Protein AF-A0A370KHI0-F1 (afdb_monomer_lite)

Organism: NCBI:txid1120045

InterPro domains:
  IPR005148 Arginyl tRNA synthetase N-terminal domain [PF03485] (9-69)
  IPR005148 Arginyl tRNA synthetase N-terminal domain [SM01016] (1-69)
  IPR036695 Arginyl tRNA synthetase N-terminal domain superfamily [G3DSA:3.30.1360.70] (1-83)
  IPR036695 Arginyl tRNA synthetase N-terminal domain superfamily [SSF55190] (9-79)

Secondary structure (DSSP, 8-state):
-------PPP-EE-SSGGG-SEEE-THHHHHHHHT--HHHHHHHHHHHH-STTEEEEEEETTTEEEEEE-TT-GGGG--GGG--PPP-

Radius of gyration: 14.06 Å; chains: 1; bounding box: 33×37×33 Å

Sequence (88 aa):
MKLTARAAPSIVCSATPEFGDLQCNDMIRLAKSAGRDPRVLAAEVAEVAQNALFEDVSVAGPGSVDFRLTNATPWRQAPSLLIRRSPP

pLDDT: mean 79.81, std 19.54, range [31.31, 95.81]

Structure (mmCIF, N/CA/C/O backbone):
data_AF-A0A370KHI0-F1
#
_entry.id   AF-A0A370KHI0-F1
#
loop_
_atom_site.group_PDB
_atom_site.id
_atom_site.type_symbol
_atom_site.label_atom_id
_atom_site.label_alt_id
_atom_site.label_comp_id
_atom_site.label_asym_id
_atom_site.label_entity_id
_atom_site.label_seq_id
_atom_site.pdbx_PDB_ins_code
_atom_site.Cartn_x
_atom_site.Cartn_y
_atom_site.Cartn_z
_atom_site.occupancy
_atom_site.B_iso_or_equiv
_atom_site.auth_seq_id
_atom_site.auth_comp_id
_atom_site.auth_asym_id
_atom_site.auth_atom_id
_atom_site.pdbx_PDB_model_num
ATOM 1 N N . MET A 1 1 ? -20.801 -8.008 3.170 1.00 35.22 1 MET A N 1
ATOM 2 C CA . MET A 1 1 ? -20.049 -6.835 3.668 1.00 35.22 1 MET A CA 1
ATOM 3 C C . MET A 1 1 ? -20.225 -5.693 2.675 1.00 35.22 1 MET A C 1
ATOM 5 O O . MET A 1 1 ? -19.730 -5.800 1.564 1.00 35.22 1 MET A O 1
ATOM 9 N N . LYS A 1 2 ? -21.013 -4.660 3.005 1.00 33.38 2 LYS A N 1
ATOM 10 C CA . LYS A 1 2 ? -21.180 -3.478 2.142 1.00 33.38 2 LYS A CA 1
ATOM 11 C C . LYS A 1 2 ? -20.126 -2.451 2.547 1.00 33.38 2 LYS A C 1
ATOM 13 O O . LYS A 1 2 ? -20.237 -1.862 3.616 1.00 33.38 2 LYS A O 1
ATOM 18 N N . LEU A 1 3 ? -19.106 -2.264 1.716 1.00 39.31 3 LEU A N 1
ATOM 19 C CA . LEU A 1 3 ? -18.111 -1.211 1.892 1.00 39.31 3 LEU A CA 1
ATOM 20 C C . LEU A 1 3 ? -18.756 0.135 1.500 1.00 39.31 3 LEU A C 1
ATOM 22 O O . LEU A 1 3 ? -18.613 0.609 0.378 1.00 39.31 3 LEU A O 1
ATOM 26 N N . THR A 1 4 ? -19.555 0.735 2.384 1.00 41.09 4 THR A N 1
ATOM 27 C CA . T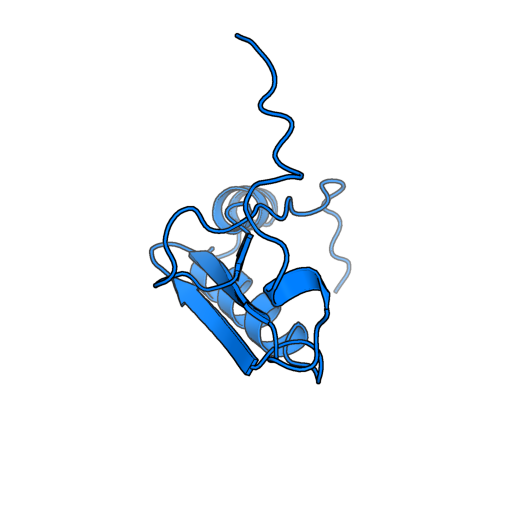HR A 1 4 ? -20.101 2.086 2.174 1.00 41.09 4 THR A CA 1
ATOM 28 C C . THR A 1 4 ? -19.086 3.127 2.632 1.00 41.09 4 THR A C 1
ATOM 30 O O . THR A 1 4 ? -19.259 3.764 3.664 1.00 41.09 4 THR A O 1
ATOM 33 N N . ALA A 1 5 ? -18.023 3.309 1.853 1.00 46.06 5 ALA A N 1
ATOM 34 C CA . ALA A 1 5 ? -17.195 4.504 1.915 1.00 46.06 5 ALA A CA 1
ATOM 35 C C . ALA A 1 5 ? -17.121 5.074 0.498 1.00 46.06 5 ALA A C 1
ATOM 37 O O . ALA A 1 5 ? -16.441 4.549 -0.377 1.00 46.06 5 ALA A O 1
ATOM 38 N N . ARG A 1 6 ? -17.878 6.148 0.258 1.00 50.28 6 ARG A N 1
ATOM 39 C CA . ARG A 1 6 ? -17.914 6.917 -0.995 1.00 50.28 6 ARG A CA 1
ATOM 40 C C . ARG A 1 6 ? -16.645 7.772 -1.133 1.00 50.28 6 ARG A C 1
ATOM 42 O O . ARG A 1 6 ? -16.712 8.982 -1.299 1.00 50.28 6 ARG A O 1
ATOM 49 N N . ALA A 1 7 ? -15.483 7.148 -0.995 1.00 57.28 7 ALA A N 1
ATOM 50 C CA . ALA A 1 7 ? -14.189 7.750 -1.258 1.00 57.28 7 ALA A CA 1
ATOM 51 C C . ALA A 1 7 ? -13.335 6.682 -1.936 1.00 57.28 7 ALA A C 1
ATOM 53 O O . ALA A 1 7 ? -12.892 5.740 -1.283 1.00 57.28 7 ALA A O 1
ATOM 54 N N . ALA A 1 8 ? -13.157 6.813 -3.250 1.00 67.38 8 ALA A N 1
ATOM 55 C CA . ALA A 1 8 ? -12.228 5.962 -3.973 1.00 67.38 8 ALA A CA 1
ATOM 56 C C . ALA A 1 8 ? -10.821 6.149 -3.371 1.00 67.38 8 ALA A C 1
ATOM 58 O O . ALA A 1 8 ? -10.443 7.295 -3.099 1.00 67.38 8 ALA A O 1
ATOM 59 N N . PRO A 1 9 ? -10.071 5.065 -3.112 1.00 78.50 9 PRO A N 1
ATOM 60 C CA . PRO A 1 9 ? -8.675 5.182 -2.720 1.00 78.50 9 PRO A CA 1
ATOM 61 C C . PRO A 1 9 ? -7.894 5.884 -3.836 1.00 78.50 9 PRO A C 1
ATOM 63 O O . PRO A 1 9 ? -8.068 5.579 -5.016 1.00 78.50 9 PRO A O 1
ATOM 66 N N . SER A 1 10 ? -7.050 6.838 -3.463 1.00 85.12 10 SER A N 1
ATOM 67 C CA . SER A 1 10 ? -6.100 7.463 -4.371 1.00 85.12 10 SER A CA 1
ATOM 68 C C . SER A 1 10 ? -4.884 6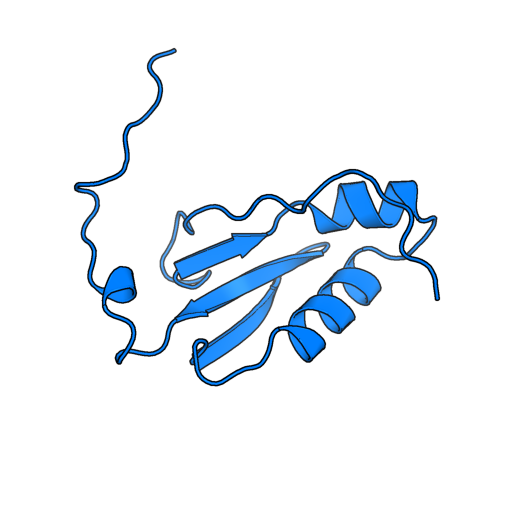.559 -4.549 1.00 85.12 10 SER A C 1
ATOM 70 O O . SER A 1 10 ? -4.362 5.990 -3.585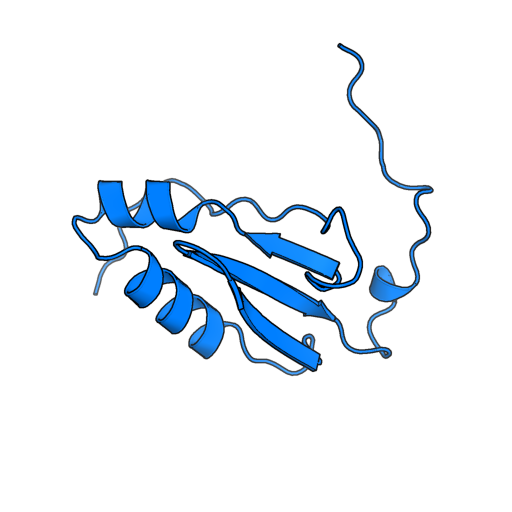 1.00 85.12 10 SER A O 1
ATOM 72 N N . ILE A 1 11 ? -4.459 6.422 -5.803 1.00 89.44 11 ILE A N 1
ATOM 73 C CA . ILE A 1 11 ? -3.227 5.741 -6.190 1.00 89.44 11 ILE A CA 1
ATOM 74 C C . ILE A 1 11 ? -2.281 6.803 -6.734 1.00 89.44 11 ILE A C 1
ATOM 76 O O . ILE A 1 11 ? -2.665 7.601 -7.591 1.00 89.44 11 ILE A O 1
ATOM 80 N N . VAL A 1 12 ? -1.058 6.827 -6.217 1.00 88.25 12 VAL A N 1
ATOM 81 C CA . VAL A 1 12 ? -0.004 7.762 -6.625 1.00 88.25 12 VAL A CA 1
ATOM 82 C C . VAL A 1 12 ? 1.224 6.986 -7.076 1.00 88.25 12 VAL A C 1
ATOM 84 O O . VAL A 1 12 ? 1.425 5.861 -6.631 1.00 88.25 12 VAL A O 1
ATOM 87 N N . CYS A 1 13 ? 2.057 7.570 -7.936 1.00 88.38 13 CYS A N 1
ATOM 88 C CA . CYS A 1 13 ? 3.362 6.982 -8.231 1.00 88.38 13 CYS A CA 1
ATOM 89 C C . CYS A 1 13 ? 4.246 7.016 -6.982 1.00 88.38 13 CYS A C 1
ATOM 91 O O . CYS A 1 13 ? 4.294 8.036 -6.285 1.00 88.38 13 CYS A O 1
ATOM 93 N N . SER A 1 14 ? 4.968 5.928 -6.738 1.00 86.62 14 SER A N 1
ATOM 94 C CA . SER A 1 14 ? 5.954 5.859 -5.664 1.00 86.62 14 SER A CA 1
ATOM 95 C C . SER A 1 14 ? 7.061 6.890 -5.898 1.00 86.62 14 SER A C 1
ATOM 97 O O . SER A 1 14 ? 7.562 7.051 -7.012 1.00 86.62 14 SER A O 1
ATOM 99 N N . ALA A 1 15 ? 7.456 7.605 -4.843 1.00 79.94 15 ALA A N 1
ATOM 100 C CA . ALA A 1 15 ? 8.537 8.592 -4.926 1.00 79.94 15 ALA A CA 1
ATOM 101 C C . ALA A 1 15 ? 9.932 7.943 -4.950 1.00 79.94 15 ALA A C 1
ATOM 103 O O . ALA A 1 15 ? 10.879 8.535 -5.472 1.00 79.94 15 ALA A O 1
ATOM 104 N N . THR A 1 16 ? 10.043 6.729 -4.403 1.00 83.31 16 THR A N 1
ATOM 105 C CA . THR A 1 16 ? 11.295 5.981 -4.262 1.00 83.31 16 THR A CA 1
ATOM 106 C C . THR A 1 16 ? 11.104 4.550 -4.779 1.00 83.31 16 THR A C 1
ATOM 108 O O . THR A 1 16 ? 10.096 3.932 -4.431 1.00 83.31 16 THR A O 1
ATOM 111 N N . PRO A 1 17 ? 12.060 3.978 -5.544 1.00 83.94 17 PRO A N 1
ATOM 112 C CA . PRO A 1 17 ? 11.934 2.629 -6.119 1.00 83.94 17 PRO A CA 1
ATOM 113 C C . PRO A 1 17 ? 11.763 1.486 -5.103 1.00 83.94 17 PRO A C 1
ATOM 115 O O . PRO A 1 17 ? 11.323 0.389 -5.461 1.00 83.94 17 PRO A O 1
ATOM 118 N N . GLU A 1 18 ? 12.139 1.711 -3.842 1.00 86.88 18 GLU A N 1
ATOM 119 C CA . GLU A 1 18 ? 11.954 0.749 -2.750 1.00 86.88 18 GLU A CA 1
ATOM 120 C C . GLU A 1 18 ? 10.471 0.469 -2.460 1.00 86.88 18 GLU A C 1
ATOM 122 O O . GLU A 1 18 ? 10.128 -0.675 -2.177 1.00 86.88 18 GLU A O 1
ATOM 127 N N . PHE A 1 19 ? 9.588 1.452 -2.669 1.00 86.94 19 PHE A N 1
ATOM 128 C CA . PHE A 1 19 ? 8.136 1.337 -2.472 1.00 86.94 19 PHE A CA 1
ATOM 129 C C . PHE A 1 19 ? 7.382 0.886 -3.735 1.00 86.94 19 PHE A C 1
ATOM 131 O O . PHE A 1 19 ? 6.191 1.151 -3.894 1.00 86.94 19 PHE A O 1
ATOM 138 N N . GLY A 1 20 ? 8.078 0.270 -4.690 1.00 89.81 20 GLY A N 1
ATOM 139 C CA . GLY A 1 20 ? 7.481 -0.170 -5.951 1.00 89.81 20 GLY A CA 1
ATOM 140 C C . GLY A 1 20 ? 7.215 0.981 -6.921 1.00 89.81 20 GLY A C 1
ATOM 141 O O . GLY A 1 20 ? 7.959 1.959 -6.954 1.00 89.81 20 GLY A O 1
ATOM 142 N N . ASP A 1 21 ? 6.170 0.831 -7.729 1.00 90.19 21 ASP A N 1
ATOM 143 C CA . ASP A 1 21 ? 5.802 1.765 -8.795 1.00 90.19 21 ASP A CA 1
ATOM 144 C C . ASP A 1 21 ? 4.621 2.660 -8.395 1.00 90.19 21 ASP A C 1
ATOM 146 O O . ASP A 1 21 ? 4.560 3.828 -8.791 1.00 90.19 21 ASP A O 1
ATOM 150 N N . LEU A 1 22 ? 3.683 2.128 -7.603 1.00 90.88 22 LEU A N 1
ATOM 151 C CA . LEU A 1 22 ? 2.487 2.831 -7.144 1.00 90.88 22 LEU A CA 1
ATOM 152 C C . LEU A 1 22 ? 2.282 2.635 -5.638 1.00 90.88 22 LEU A C 1
ATOM 154 O O . LEU A 1 22 ? 2.607 1.582 -5.099 1.00 90.88 22 LEU A O 1
ATOM 158 N N . GLN A 1 23 ? 1.651 3.605 -4.976 1.00 92.06 23 GLN A N 1
ATOM 159 C CA . GLN A 1 23 ? 1.256 3.510 -3.568 1.00 92.06 23 GLN A CA 1
ATOM 160 C C . GLN A 1 23 ? -0.191 3.948 -3.357 1.00 92.06 23 GLN A C 1
ATOM 162 O O . GLN A 1 23 ? -0.691 4.866 -4.014 1.00 92.06 23 GLN A O 1
ATOM 167 N N . CYS A 1 24 ? -0.838 3.344 -2.363 1.00 93.25 24 CYS A N 1
ATOM 168 C CA . CYS A 1 24 ? -2.082 3.818 -1.777 1.00 93.25 24 CYS A CA 1
ATOM 169 C C . CYS A 1 24 ? -1.871 4.181 -0.305 1.00 93.25 24 CYS A C 1
ATOM 171 O O . CYS A 1 24 ? -1.671 3.311 0.541 1.00 93.25 24 CYS A O 1
ATOM 173 N N . ASN A 1 25 ? -1.987 5.470 0.017 1.00 92.38 25 ASN A N 1
ATOM 174 C CA . ASN A 1 25 ? -1.775 5.992 1.374 1.00 92.38 2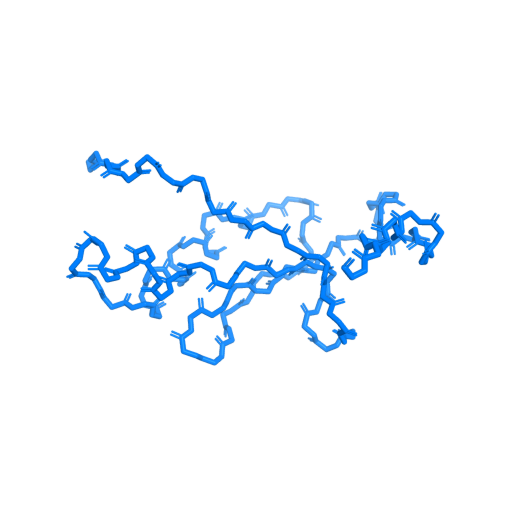5 ASN A CA 1
ATOM 175 C C . ASN A 1 25 ? -3.088 6.258 2.133 1.00 92.38 25 ASN A C 1
ATOM 177 O O . ASN A 1 25 ? -3.091 6.769 3.252 1.00 92.38 25 ASN A O 1
ATOM 181 N N . ASP A 1 26 ? -4.228 5.914 1.530 1.00 92.94 26 ASP A N 1
ATOM 182 C CA . ASP A 1 26 ? -5.553 6.245 2.055 1.00 92.94 26 ASP A CA 1
ATOM 183 C C . ASP A 1 26 ? -6.055 5.292 3.147 1.00 92.94 26 ASP A C 1
ATOM 185 O O . ASP A 1 26 ? -7.076 5.584 3.776 1.00 92.94 26 ASP A O 1
ATOM 189 N N . MET A 1 27 ? -5.370 4.173 3.415 1.00 93.62 27 MET A N 1
ATOM 190 C CA . MET A 1 27 ? -5.892 3.142 4.323 1.00 93.62 27 MET A CA 1
ATOM 191 C C . MET A 1 27 ? -6.124 3.660 5.736 1.00 93.62 27 MET A C 1
ATOM 193 O O . MET A 1 27 ? -7.114 3.284 6.348 1.00 93.62 27 MET A O 1
ATOM 197 N N . ILE A 1 28 ? -5.295 4.575 6.246 1.00 92.06 28 ILE A N 1
ATOM 198 C CA . ILE A 1 28 ? -5.513 5.176 7.572 1.00 92.06 28 ILE A CA 1
ATOM 199 C C . ILE A 1 28 ? -6.844 5.933 7.606 1.00 92.06 28 ILE A C 1
ATOM 201 O O . ILE A 1 28 ? -7.656 5.753 8.516 1.00 92.06 28 ILE A O 1
ATOM 205 N N . ARG A 1 29 ? -7.092 6.774 6.595 1.00 92.81 29 ARG A N 1
ATOM 206 C CA . ARG A 1 29 ? -8.316 7.577 6.488 1.00 92.81 29 ARG A CA 1
ATOM 207 C C . ARG A 1 29 ? -9.542 6.685 6.291 1.00 92.81 29 ARG A C 1
ATOM 209 O O . ARG A 1 29 ? -10.560 6.895 6.952 1.00 92.81 29 ARG A O 1
ATOM 216 N N . LEU A 1 30 ? -9.438 5.692 5.409 1.00 90.50 30 LEU A N 1
ATOM 217 C CA . LEU A 1 30 ? -10.513 4.747 5.113 1.00 90.50 30 LEU A CA 1
ATOM 218 C C . LEU A 1 30 ? -10.831 3.864 6.325 1.00 90.50 30 LEU A C 1
ATOM 220 O O . LEU A 1 30 ? -11.995 3.762 6.710 1.00 90.50 30 LEU A O 1
ATOM 224 N N . ALA A 1 31 ? -9.817 3.311 6.988 1.00 92.00 31 ALA A N 1
ATOM 225 C CA . ALA A 1 31 ? -9.981 2.496 8.186 1.00 92.00 31 ALA A CA 1
ATOM 226 C C . ALA A 1 31 ? -10.597 3.296 9.336 1.00 92.00 31 ALA A C 1
ATOM 228 O O . ALA A 1 31 ? -11.540 2.815 9.961 1.00 92.00 31 ALA A O 1
ATOM 229 N N . LYS A 1 32 ? -10.176 4.554 9.539 1.00 90.88 32 LYS A N 1
ATOM 230 C CA . LYS A 1 32 ? -10.807 5.457 10.514 1.00 90.88 32 LYS A CA 1
ATOM 231 C C . LYS A 1 32 ? -12.298 5.645 10.231 1.00 90.88 32 LYS A C 1
ATOM 233 O O . LYS A 1 32 ? -13.101 5.554 11.152 1.00 90.88 32 LYS A O 1
ATOM 238 N N . SER A 1 33 ? -12.677 5.877 8.972 1.00 89.31 33 SER A N 1
ATOM 239 C CA . SER A 1 33 ? -14.091 6.031 8.594 1.00 89.31 33 SER A CA 1
ATOM 240 C C . SER A 1 33 ? -14.915 4.751 8.775 1.00 89.31 33 SER A C 1
ATOM 242 O O . SER A 1 33 ? -16.120 4.823 8.992 1.00 89.31 33 SER A O 1
ATOM 244 N N . ALA A 1 34 ? -14.258 3.591 8.718 1.00 88.31 34 ALA A N 1
ATOM 245 C CA . ALA A 1 34 ? -14.873 2.280 8.871 1.00 88.31 34 ALA A CA 1
ATOM 246 C C . ALA A 1 34 ? -14.778 1.715 10.303 1.00 88.31 34 ALA A C 1
ATOM 248 O O . ALA A 1 34 ? -15.297 0.629 10.548 1.00 88.31 34 ALA A O 1
ATOM 249 N N . GLY A 1 35 ? -14.106 2.404 11.236 1.00 92.56 35 GLY A N 1
ATOM 250 C CA . GLY A 1 35 ? -13.846 1.896 12.589 1.00 92.56 35 GLY A CA 1
ATOM 251 C C . GLY A 1 35 ? -12.952 0.650 12.618 1.00 92.56 35 GLY A C 1
ATOM 252 O O . GLY A 1 35 ? -13.146 -0.224 13.458 1.00 92.56 35 GLY A O 1
ATOM 253 N N . ARG A 1 36 ? -12.011 0.533 11.674 1.00 93.00 36 ARG A N 1
ATOM 254 C CA . ARG A 1 36 ? -11.131 -0.633 11.497 1.00 93.00 36 ARG A CA 1
ATOM 255 C C . ARG A 1 36 ? -9.677 -0.296 11.819 1.00 93.00 36 ARG A C 1
ATOM 257 O O . ARG A 1 36 ? -9.288 0.871 11.799 1.00 93.00 36 ARG A O 1
ATOM 264 N N . ASP A 1 37 ? -8.869 -1.329 12.049 1.00 94.75 37 ASP A N 1
ATOM 265 C CA . ASP A 1 37 ? -7.413 -1.189 12.089 1.00 94.75 37 ASP A CA 1
ATOM 266 C C . ASP A 1 37 ? -6.858 -0.919 10.668 1.00 94.75 37 ASP A C 1
ATOM 268 O O . ASP A 1 37 ? -7.181 -1.669 9.738 1.00 94.75 37 ASP A O 1
ATOM 272 N N . PRO A 1 38 ? -6.046 0.138 10.469 1.00 94.56 38 PRO A N 1
ATOM 273 C CA . PRO A 1 38 ? -5.487 0.479 9.162 1.00 94.56 38 PRO A CA 1
ATOM 274 C C . PRO A 1 38 ? -4.600 -0.595 8.536 1.00 94.56 38 PRO A C 1
ATOM 276 O O . PRO A 1 38 ? -4.657 -0.777 7.322 1.00 94.56 38 PRO A O 1
ATOM 279 N N . ARG A 1 39 ? -3.800 -1.316 9.332 1.00 95.50 39 ARG A N 1
ATOM 280 C CA . ARG A 1 39 ? -2.924 -2.376 8.817 1.00 95.50 39 ARG A CA 1
ATOM 281 C C . ARG A 1 39 ? -3.716 -3.599 8.402 1.00 95.50 39 ARG A C 1
ATOM 283 O O . ARG A 1 39 ? -3.407 -4.178 7.368 1.00 95.50 39 ARG A O 1
ATOM 290 N N . VAL A 1 40 ? -4.742 -3.966 9.166 1.00 95.38 40 VAL A N 1
ATOM 291 C CA . VAL A 1 40 ? -5.642 -5.063 8.786 1.00 95.38 40 VAL A CA 1
ATOM 292 C C . VAL A 1 40 ? -6.355 -4.730 7.476 1.00 95.38 40 VAL A C 1
ATOM 294 O O . VAL A 1 40 ? -6.373 -5.555 6.567 1.00 95.38 40 VAL A O 1
ATOM 297 N N . LEU A 1 41 ? -6.879 -3.506 7.335 1.00 94.44 41 LEU A N 1
ATOM 298 C CA . LEU A 1 41 ? -7.500 -3.073 6.080 1.00 94.44 41 LEU A CA 1
ATOM 299 C C . LEU A 1 41 ? -6.501 -3.090 4.912 1.00 94.44 41 LEU A C 1
ATOM 301 O O . LEU A 1 41 ? -6.841 -3.566 3.833 1.00 94.44 41 LEU A O 1
ATOM 305 N N . ALA A 1 42 ? -5.283 -2.590 5.123 1.00 95.50 42 ALA A N 1
ATOM 306 C CA . ALA A 1 42 ? -4.237 -2.586 4.105 1.00 95.50 42 ALA A CA 1
ATOM 307 C C . ALA A 1 42 ? -3.854 -4.008 3.663 1.00 95.50 42 ALA A C 1
ATOM 309 O O . ALA A 1 42 ? -3.690 -4.244 2.471 1.00 95.50 42 ALA A O 1
ATOM 310 N N . ALA A 1 43 ? -3.764 -4.957 4.600 1.00 95.81 43 ALA A N 1
ATOM 311 C CA . ALA A 1 43 ? -3.445 -6.354 4.309 1.00 95.81 43 ALA A CA 1
ATOM 312 C C . ALA A 1 43 ? -4.532 -7.032 3.466 1.00 95.81 43 ALA A C 1
ATOM 314 O O . ALA A 1 43 ? -4.212 -7.673 2.471 1.00 95.81 43 ALA A O 1
ATOM 315 N N . GLU A 1 44 ? -5.808 -6.826 3.801 1.00 95.00 44 GLU A N 1
ATOM 316 C CA . GLU A 1 44 ? -6.926 -7.338 2.995 1.00 95.00 44 GLU A CA 1
ATOM 317 C C . GLU A 1 44 ? -6.924 -6.753 1.579 1.00 95.00 44 GLU A C 1
ATOM 319 O O . GLU A 1 44 ? -7.154 -7.464 0.603 1.00 95.00 44 GLU A O 1
ATOM 324 N N . VAL A 1 45 ? -6.660 -5.449 1.454 1.00 93.00 45 VAL A N 1
ATOM 325 C CA . VAL A 1 45 ? -6.559 -4.796 0.143 1.00 93.00 45 VAL A CA 1
ATOM 326 C C . VAL A 1 45 ? -5.383 -5.359 -0.647 1.00 93.00 45 VAL A C 1
ATOM 328 O O . VAL A 1 45 ? -5.550 -5.648 -1.829 1.00 93.00 45 VAL A O 1
ATOM 331 N N . ALA A 1 46 ? -4.223 -5.537 -0.012 1.00 94.56 46 ALA A N 1
ATOM 332 C CA . ALA A 1 46 ? -3.044 -6.109 -0.649 1.00 94.56 46 ALA A CA 1
ATOM 333 C C . ALA A 1 46 ? -3.320 -7.530 -1.154 1.00 94.56 46 ALA A C 1
ATOM 335 O O . ALA A 1 46 ? -3.023 -7.824 -2.306 1.00 94.56 46 ALA A O 1
ATOM 336 N N . GLU A 1 47 ? -3.953 -8.374 -0.336 1.00 94.69 47 GLU A N 1
ATOM 337 C CA . GLU A 1 47 ? -4.324 -9.746 -0.694 1.00 94.69 47 GLU A CA 1
ATOM 338 C C . GLU A 1 47 ? -5.270 -9.787 -1.902 1.00 94.69 47 GLU A C 1
ATOM 340 O O . GLU A 1 47 ? -5.017 -10.507 -2.865 1.00 94.69 47 GLU A O 1
ATOM 345 N N . VAL A 1 48 ? -6.327 -8.969 -1.894 1.00 93.19 48 VAL A N 1
ATOM 346 C CA . VAL A 1 48 ? -7.307 -8.918 -2.993 1.00 93.19 48 VAL A CA 1
ATOM 347 C C . VAL A 1 48 ? -6.715 -8.305 -4.264 1.00 93.19 48 VAL A C 1
ATOM 349 O O . VAL A 1 48 ? -7.140 -8.640 -5.370 1.00 93.19 48 VAL A O 1
ATOM 352 N N . ALA A 1 49 ? -5.752 -7.395 -4.131 1.00 91.12 49 ALA A N 1
ATOM 353 C CA . ALA A 1 49 ? -5.129 -6.738 -5.270 1.00 91.12 49 ALA A CA 1
ATOM 354 C C . ALA A 1 49 ? -4.119 -7.626 -6.010 1.00 91.12 49 ALA A C 1
ATOM 356 O O . ALA A 1 49 ? -3.812 -7.313 -7.163 1.00 91.12 49 ALA A O 1
ATOM 357 N N . GLN A 1 50 ? -3.634 -8.716 -5.402 1.00 90.62 50 GLN A N 1
ATOM 358 C CA . GLN A 1 50 ? -2.716 -9.658 -6.049 1.00 90.62 50 GLN A CA 1
ATOM 359 C C . GLN A 1 50 ? -3.308 -10.180 -7.365 1.00 90.62 50 GLN A C 1
ATOM 361 O O . GLN A 1 50 ? -4.340 -10.849 -7.393 1.00 90.62 50 GLN A O 1
ATOM 366 N N . ASN A 1 51 ? -2.653 -9.866 -8.482 1.00 90.56 51 ASN A N 1
ATOM 367 C CA . ASN A 1 51 ? -3.029 -10.343 -9.810 1.00 90.56 51 ASN A CA 1
ATOM 368 C C . ASN A 1 51 ? -1.833 -10.240 -10.775 1.00 90.56 51 ASN A C 1
ATOM 370 O O . ASN A 1 51 ? -0.790 -9.701 -10.422 1.00 90.56 51 ASN A O 1
ATOM 374 N N . ALA A 1 52 ? -1.994 -10.714 -12.014 1.00 89.94 52 ALA A N 1
ATOM 375 C CA . ALA A 1 52 ? -0.916 -10.791 -13.009 1.00 89.94 52 ALA A CA 1
ATOM 376 C C . ALA A 1 52 ? -0.278 -9.440 -13.420 1.00 89.94 52 ALA A C 1
ATOM 378 O O . ALA A 1 52 ? 0.752 -9.433 -14.095 1.00 89.94 52 ALA A O 1
ATOM 379 N N . LEU A 1 53 ? -0.870 -8.299 -13.049 1.00 87.94 53 LEU A N 1
ATOM 380 C CA . LEU A 1 53 ? -0.298 -6.968 -13.276 1.00 87.94 53 LEU A CA 1
ATOM 381 C C . LEU A 1 53 ? 0.812 -6.622 -12.280 1.00 87.94 53 LEU A C 1
ATOM 383 O O . LEU A 1 53 ? 1.670 -5.801 -12.607 1.00 87.94 53 LEU A O 1
ATOM 387 N N . PHE A 1 54 ? 0.809 -7.233 -11.094 1.00 91.69 54 PHE A N 1
ATOM 388 C CA . PHE A 1 54 ? 1.732 -6.904 -10.015 1.00 91.69 54 PHE A CA 1
ATOM 389 C C . PHE A 1 54 ? 2.736 -8.035 -9.785 1.00 91.69 54 PHE A C 1
ATOM 391 O O . PHE A 1 54 ? 2.366 -9.202 -9.707 1.00 91.69 54 PHE A O 1
ATOM 398 N N . GLU A 1 55 ? 4.018 -7.681 -9.703 1.00 93.44 55 GLU A N 1
ATOM 399 C CA . GLU A 1 55 ? 5.070 -8.597 -9.253 1.00 93.44 55 GLU A CA 1
ATOM 400 C C . GLU A 1 55 ? 5.138 -8.677 -7.726 1.00 93.44 55 GLU A C 1
ATOM 402 O O . GLU A 1 55 ? 5.526 -9.710 -7.188 1.00 93.44 55 GLU A O 1
ATOM 407 N N . ASP A 1 56 ? 4.729 -7.608 -7.039 1.00 94.00 56 ASP A N 1
ATOM 408 C CA . ASP A 1 56 ? 4.576 -7.571 -5.588 1.00 94.00 56 ASP A CA 1
ATOM 409 C C . ASP A 1 56 ? 3.470 -6.584 -5.187 1.00 94.00 56 ASP A C 1
ATOM 411 O O . ASP A 1 56 ? 3.296 -5.536 -5.817 1.00 94.00 56 ASP A O 1
ATOM 415 N N . VAL A 1 57 ? 2.748 -6.916 -4.117 1.00 95.69 57 VAL A N 1
ATOM 416 C CA . VAL A 1 57 ? 1.835 -6.000 -3.423 1.00 95.69 57 VAL A CA 1
ATOM 417 C C . VAL A 1 57 ? 2.057 -6.177 -1.930 1.00 95.69 57 VAL A C 1
ATOM 419 O O . VAL A 1 57 ? 1.775 -7.243 -1.378 1.00 95.69 57 VAL A O 1
ATOM 422 N N . SER A 1 58 ? 2.556 -5.137 -1.271 1.00 95.25 58 SER A N 1
ATOM 423 C CA . SER A 1 58 ? 3.019 -5.211 0.113 1.00 95.25 58 SER A CA 1
ATOM 424 C C . SER A 1 58 ? 2.462 -4.081 0.974 1.00 95.25 58 SER A C 1
ATOM 426 O O . SER A 1 58 ? 2.0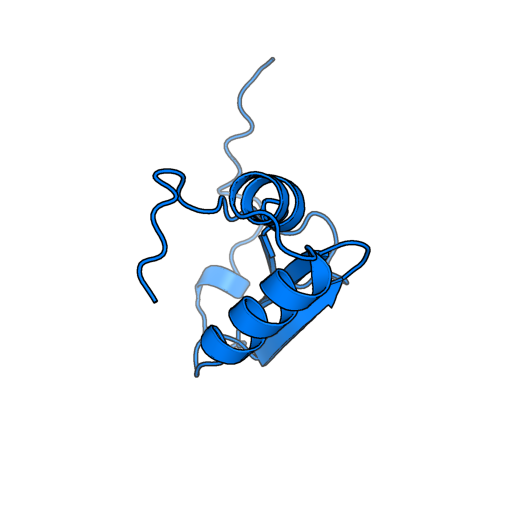64 -3.022 0.494 1.00 95.25 58 SER A O 1
ATOM 428 N N . VAL A 1 59 ? 2.374 -4.331 2.283 1.00 95.50 59 VAL A N 1
ATOM 429 C CA . VAL A 1 59 ? 1.896 -3.345 3.258 1.00 95.50 59 VAL A CA 1
ATOM 430 C C . VAL A 1 59 ? 3.087 -2.717 3.963 1.00 95.50 59 VAL A C 1
ATOM 432 O O . VAL A 1 59 ? 3.870 -3.412 4.613 1.00 95.50 59 VAL A O 1
ATOM 435 N N . ALA A 1 60 ? 3.180 -1.394 3.897 1.00 91.88 60 ALA A N 1
ATOM 436 C CA . ALA A 1 60 ? 4.237 -0.614 4.514 1.00 91.88 60 ALA A CA 1
ATOM 437 C C . ALA A 1 60 ? 3.719 0.265 5.660 1.00 91.88 60 ALA A C 1
ATOM 439 O O . ALA A 1 60 ? 2.574 0.735 5.693 1.00 91.88 60 ALA A O 1
ATOM 440 N N . GLY A 1 61 ? 4.610 0.515 6.624 1.00 88.62 61 GLY A N 1
ATOM 441 C CA . GLY A 1 61 ? 4.382 1.472 7.702 1.00 88.62 61 GLY A CA 1
ATOM 442 C C . GLY A 1 61 ? 3.049 1.244 8.438 1.00 88.62 61 GLY A C 1
ATOM 443 O O . GLY A 1 61 ? 2.742 0.103 8.798 1.00 88.62 61 GLY A O 1
ATOM 444 N N . PRO A 1 62 ? 2.266 2.301 8.711 1.00 90.25 62 PRO A N 1
ATOM 445 C CA . PRO A 1 62 ? 0.995 2.216 9.433 1.00 90.25 62 PRO A CA 1
ATOM 446 C C . PRO A 1 62 ? -0.206 1.784 8.570 1.00 90.25 62 PRO A C 1
ATOM 448 O O . PRO A 1 62 ? -1.318 1.769 9.088 1.00 90.25 62 PRO A O 1
ATOM 451 N N . GLY A 1 63 ? -0.020 1.449 7.288 1.00 91.62 63 GLY A N 1
ATOM 452 C CA . GLY A 1 63 ? -1.112 1.012 6.407 1.00 91.62 63 GLY A CA 1
ATOM 453 C C . GLY A 1 63 ? -0.999 1.464 4.951 1.00 91.62 63 GLY A C 1
ATOM 454 O O . GLY A 1 63 ? -1.991 1.418 4.239 1.00 91.62 63 GLY A O 1
ATOM 455 N N . SER A 1 64 ? 0.157 1.929 4.485 1.00 92.94 64 SER A N 1
ATOM 456 C CA . SER A 1 64 ? 0.337 2.160 3.049 1.00 92.94 64 SER A CA 1
ATOM 457 C C . SER A 1 64 ? 0.341 0.822 2.312 1.00 92.94 64 SER A C 1
ATOM 459 O O . SER A 1 64 ? 0.852 -0.164 2.843 1.00 92.94 64 SER A O 1
ATOM 461 N N . VAL A 1 65 ? -0.238 0.782 1.114 1.00 95.38 65 VAL A N 1
ATOM 462 C CA . VAL A 1 65 ? -0.143 -0.379 0.219 1.00 95.38 65 VAL A CA 1
ATOM 463 C C . VAL A 1 65 ? 0.741 -0.000 -0.955 1.00 95.38 65 VAL A C 1
ATOM 465 O O . VAL A 1 65 ? 0.406 0.928 -1.691 1.00 95.38 65 VAL A O 1
ATOM 468 N N . ASP A 1 66 ? 1.843 -0.716 -1.110 1.00 95.06 66 ASP A N 1
ATOM 469 C CA . ASP A 1 66 ? 2.842 -0.519 -2.149 1.00 95.06 66 ASP A CA 1
ATOM 470 C C . ASP A 1 66 ? 2.629 -1.573 -3.238 1.00 95.06 66 ASP A C 1
ATOM 472 O O . ASP A 1 66 ? 2.442 -2.756 -2.951 1.00 95.06 66 ASP A O 1
ATOM 476 N N . PHE A 1 67 ? 2.631 -1.143 -4.495 1.00 93.44 67 PHE A N 1
ATOM 477 C CA . PHE A 1 67 ? 2.394 -1.992 -5.655 1.00 93.44 67 PHE A CA 1
ATOM 478 C C . PHE A 1 67 ? 3.585 -1.911 -6.592 1.00 93.44 67 PHE A C 1
ATOM 480 O O . PHE A 1 67 ? 3.986 -0.831 -7.036 1.00 93.44 67 PHE A O 1
ATOM 487 N N . ARG A 1 68 ? 4.113 -3.072 -6.953 1.00 92.50 68 ARG A N 1
ATOM 488 C CA . ARG A 1 68 ? 5.184 -3.214 -7.925 1.00 92.50 68 ARG A CA 1
ATOM 489 C C . ARG A 1 68 ? 4.619 -3.878 -9.170 1.00 92.50 68 ARG A C 1
ATOM 491 O O . ARG A 1 68 ? 4.062 -4.968 -9.093 1.00 92.50 68 ARG A O 1
ATOM 498 N N . LEU A 1 69 ? 4.706 -3.208 -10.310 1.00 91.44 69 LEU A N 1
ATOM 499 C CA . LEU A 1 69 ? 4.190 -3.693 -11.584 1.00 91.44 69 LEU A CA 1
ATOM 500 C C . LEU A 1 69 ? 5.128 -4.749 -12.164 1.00 91.44 69 LEU A C 1
ATOM 502 O O . LEU A 1 69 ? 6.346 -4.673 -12.010 1.00 91.44 69 LEU A O 1
ATOM 506 N N . THR A 1 70 ? 4.573 -5.708 -12.898 1.00 90.38 70 THR A N 1
ATOM 507 C CA . THR A 1 70 ? 5.392 -6.663 -13.651 1.00 90.38 70 THR A CA 1
ATOM 508 C C . THR A 1 70 ? 6.145 -5.965 -14.784 1.00 90.38 70 THR A C 1
ATOM 510 O O . THR A 1 70 ? 5.658 -5.008 -15.388 1.00 90.38 70 THR A O 1
ATOM 513 N N . ASN A 1 71 ? 7.313 -6.495 -15.154 1.00 83.19 71 ASN A N 1
ATOM 514 C CA . ASN A 1 71 ? 8.102 -6.001 -16.294 1.00 83.19 71 ASN A CA 1
ATOM 515 C C . ASN A 1 71 ? 7.364 -6.032 -17.644 1.00 83.19 71 ASN A C 1
ATOM 517 O O . ASN A 1 71 ? 7.725 -5.287 -18.550 1.00 83.19 71 ASN A O 1
ATOM 521 N N . ALA A 1 72 ? 6.333 -6.872 -17.783 1.00 78.25 72 ALA A N 1
ATOM 522 C CA . ALA A 1 72 ? 5.477 -6.914 -18.969 1.00 78.25 72 ALA A CA 1
ATOM 523 C C . ALA A 1 72 ? 4.535 -5.701 -19.068 1.00 78.25 72 ALA A C 1
ATOM 525 O O . ALA A 1 72 ? 3.923 -5.475 -20.111 1.00 78.25 72 ALA A O 1
ATOM 526 N N . THR A 1 73 ? 4.409 -4.922 -17.991 1.00 70.88 73 THR A N 1
ATOM 527 C CA . THR A 1 73 ? 3.528 -3.763 -17.943 1.00 70.88 73 THR A CA 1
ATOM 528 C C . THR A 1 73 ? 4.223 -2.566 -18.600 1.00 70.88 73 THR A C 1
ATOM 530 O O . THR A 1 73 ? 5.204 -2.055 -18.053 1.00 70.88 73 THR A O 1
ATOM 533 N N . PRO A 1 74 ? 3.714 -2.047 -19.735 1.00 68.62 74 PRO A N 1
ATOM 534 C CA . PRO A 1 74 ? 4.367 -0.964 -20.477 1.00 68.62 74 PRO A CA 1
ATOM 535 C C . PRO A 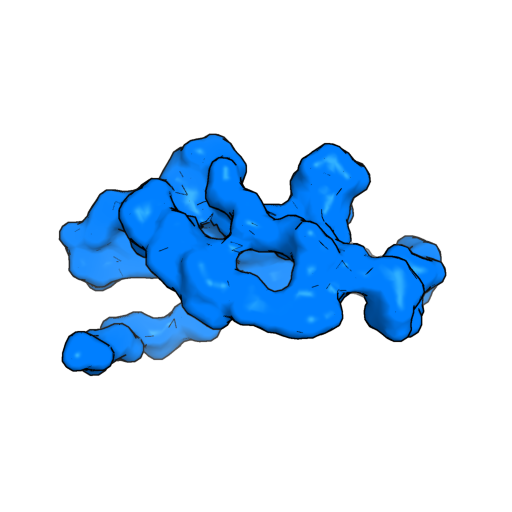1 74 ? 4.484 0.336 -19.663 1.00 68.62 74 PRO A C 1
ATOM 537 O O . PRO A 1 74 ? 5.367 1.151 -19.908 1.00 68.62 74 PRO A O 1
ATOM 540 N N . TRP A 1 75 ? 3.638 0.501 -18.643 1.00 67.00 75 TRP A N 1
ATOM 541 C CA . TRP A 1 75 ? 3.639 1.643 -17.728 1.00 67.00 75 TRP A CA 1
ATOM 542 C C . TRP A 1 75 ? 4.800 1.640 -16.724 1.00 67.00 75 TRP A C 1
ATOM 544 O O . TRP A 1 75 ? 5.176 2.709 -16.255 1.00 67.00 75 TRP A O 1
ATOM 554 N N . ARG A 1 76 ? 5.418 0.482 -16.441 1.00 67.75 76 ARG A N 1
ATOM 555 C CA . ARG A 1 76 ? 6.582 0.369 -15.537 1.00 67.75 76 ARG A CA 1
ATOM 556 C C . ARG A 1 76 ? 7.828 1.057 -16.105 1.00 67.75 76 ARG A C 1
ATOM 558 O O . ARG A 1 76 ? 8.710 1.483 -15.374 1.00 67.75 76 ARG A O 1
ATOM 565 N N . GLN A 1 77 ? 7.900 1.150 -17.431 1.00 60.59 77 GLN A N 1
ATOM 566 C CA . GLN A 1 77 ? 9.015 1.746 -18.167 1.00 60.59 77 GLN A CA 1
ATOM 567 C C . GLN A 1 77 ? 8.790 3.229 -18.473 1.00 60.59 77 GLN A C 1
ATOM 569 O O . GLN A 1 77 ? 9.656 3.834 -19.097 1.00 60.59 77 GLN A O 1
ATOM 574 N N . ALA A 1 78 ? 7.653 3.821 -18.084 1.00 55.28 78 ALA A N 1
ATOM 575 C CA . ALA A 1 78 ? 7.397 5.229 -18.346 1.00 55.28 78 ALA A CA 1
ATOM 576 C C . ALA A 1 78 ? 8.368 6.075 -17.505 1.00 55.28 78 ALA A C 1
ATOM 578 O O . ALA A 1 78 ? 8.207 6.162 -16.284 1.00 55.28 78 ALA A O 1
ATOM 579 N N . PRO A 1 79 ? 9.376 6.722 -18.122 1.00 46.78 79 PRO A N 1
ATOM 580 C CA . PRO A 1 79 ? 10.194 7.680 -17.408 1.00 46.78 79 PRO A CA 1
ATOM 581 C C . PRO A 1 79 ? 9.282 8.847 -17.017 1.00 46.78 79 PRO A C 1
ATOM 583 O O . PRO A 1 79 ? 8.222 9.048 -17.610 1.00 46.78 79 PRO A O 1
ATOM 586 N N . SER A 1 80 ? 9.726 9.645 -16.057 1.00 49.69 80 SER A N 1
ATOM 587 C CA . SER A 1 80 ? 9.172 10.896 -15.507 1.00 49.69 80 SER A CA 1
ATOM 588 C C . SER A 1 80 ? 8.522 11.929 -16.467 1.00 49.69 80 SER A C 1
ATOM 590 O O . SER A 1 80 ? 8.066 12.977 -16.014 1.00 49.69 80 SER A O 1
ATOM 592 N N . LEU A 1 81 ? 8.418 11.649 -17.767 1.00 48.19 81 LEU A N 1
ATOM 593 C CA . LEU A 1 81 ? 7.826 12.439 -18.851 1.00 48.19 81 LEU A CA 1
ATOM 594 C C . LEU A 1 81 ? 6.307 12.679 -18.763 1.00 48.19 81 LEU A C 1
ATOM 596 O O . LEU A 1 81 ? 5.809 13.542 -19.480 1.00 48.19 81 LEU A O 1
ATOM 600 N N . LEU A 1 82 ? 5.566 11.985 -17.892 1.00 48.84 82 LEU A N 1
ATOM 601 C CA . LEU A 1 82 ? 4.120 12.211 -17.699 1.00 48.84 82 LEU A CA 1
ATOM 602 C C . LEU A 1 82 ? 3.751 12.827 -16.343 1.00 48.84 82 LEU A C 1
ATOM 604 O O . LEU A 1 82 ? 2.568 13.001 -16.045 1.00 48.84 82 LEU A O 1
ATOM 608 N N . ILE A 1 83 ? 4.732 13.227 -15.528 1.00 51.94 83 ILE A N 1
ATOM 609 C CA . ILE A 1 83 ? 4.448 13.965 -14.295 1.00 51.94 83 ILE A CA 1
ATOM 610 C C . ILE A 1 83 ? 4.168 15.423 -14.669 1.00 51.94 83 ILE A C 1
ATOM 612 O O . ILE A 1 83 ? 5.047 16.285 -14.605 1.00 51.94 83 ILE A O 1
ATOM 616 N N . ARG A 1 84 ? 2.917 15.737 -15.019 1.00 42.25 84 ARG A N 1
ATOM 617 C CA . ARG A 1 84 ? 2.431 17.117 -14.923 1.00 42.25 84 ARG A CA 1
ATOM 618 C C . ARG A 1 84 ? 2.385 17.469 -13.435 1.00 42.25 84 ARG A C 1
ATOM 620 O O . ARG A 1 84 ? 1.364 17.277 -12.782 1.00 42.25 84 ARG A O 1
ATOM 627 N N . ARG A 1 85 ? 3.502 17.948 -12.878 1.00 43.31 85 ARG A N 1
ATOM 628 C CA . ARG A 1 85 ? 3.494 18.619 -11.572 1.00 43.31 85 ARG A CA 1
ATOM 629 C C . ARG A 1 85 ? 2.508 19.783 -11.690 1.00 43.31 85 ARG A C 1
ATOM 631 O O . ARG A 1 85 ? 2.700 20.651 -12.541 1.00 43.31 85 ARG A O 1
ATOM 638 N N . SER A 1 86 ? 1.436 19.784 -10.898 1.00 32.19 86 SER A N 1
ATOM 639 C CA . SER A 1 86 ? 0.636 21.001 -10.730 1.00 32.19 86 SER A CA 1
ATOM 640 C C . SER A 1 86 ? 1.562 22.108 -10.209 1.00 32.19 86 SER A C 1
ATOM 642 O O . SER A 1 86 ? 2.334 21.836 -9.285 1.00 32.19 86 SER A O 1
ATOM 644 N N . PRO A 1 87 ? 1.544 23.316 -10.802 1.00 31.31 87 PRO A N 1
ATOM 645 C CA . PRO A 1 87 ? 2.238 24.463 -10.226 1.00 31.31 87 PRO A CA 1
ATOM 646 C C . PRO A 1 87 ? 1.574 24.867 -8.892 1.00 31.31 87 PRO A C 1
ATOM 648 O O . PRO A 1 87 ? 0.438 24.440 -8.654 1.00 31.31 87 PRO A O 1
ATOM 651 N N . PRO A 1 88 ? 2.295 25.608 -8.024 1.00 47.59 88 PRO A N 1
ATOM 652 C CA . PRO A 1 88 ? 1.867 25.923 -6.657 1.00 47.59 88 PRO A CA 1
ATOM 653 C C . PRO A 1 88 ? 0.544 26.688 -6.581 1.00 47.59 88 PRO A C 1
ATOM 655 O O . PRO A 1 88 ? 0.248 27.465 -7.519 1.00 47.59 88 PRO A O 1
#

Foldseek 3Di:
DDLPDPDDFDKDADPDCVLAGIKTPCLVVSCVVVVHQQQVSLVVVQVVPDDQQFPHWDADDRHMIGTHGDPVDPVSPDPPPPPPPDDD